Protein AF-A0A0N8PWW5-F1 (afdb_monomer_lite)

Secondary structure (DSSP, 8-state):
-HHHHHHHHHHHHHHHHHHHHHHHHHTTTT-HHHHHSHHHHHHHHHHHHHHHHHHHHHHHHHTS----EEEEE-TTS-GGG--B-TTT-EEEEEETTEEEEEEE-EEEEETTEEEEEPPTT--TT-EEEEEEEBTTS-EEEEEEE-TT--EEEEEE-

pLDDT: mean 88.25, std 8.43, range [56.31, 97.19]

Radius of gyration: 25.57 Å; chains: 1; bounding box: 58×24×66 Å

Sequence (157 aa):
MKERMILLIAFLAITVVTAVVVLLANIGVFGEAVRTSDFSKWGVGVVLAEIVGATIAVFKWSLLPVDIKVNLDFSPKSSIDVDLDVDNCTYDIREGGRIIATGKMDLAFAQGGWQCALPSTVRLNHIIRLNLIERNGQKWEVKPFYPLAITQKAVMR

Foldseek 3Di:
DVVVVVVLVVLVVVLVVLVVVLVCQCVAVVHDCSNPDVCNVCSVVVSVVSVVVSVVVVVVVVLQQDQQKAAEAAPPDDLVVFAWPQVPKKKFKDDPRDTPDIDGWPWDQDPRHIMTTDDSPADQRIWMWIWIAGPVGWTWTWPIDGSVHRYTYTDTD

Structure (mmCIF, N/CA/C/O backbone):
data_AF-A0A0N8PWW5-F1
#
_entry.id   AF-A0A0N8PWW5-F1
#
loop_
_atom_site.group_PDB
_atom_site.id
_atom_site.type_symbol
_atom_site.label_atom_id
_atom_site.label_alt_id
_atom_site.label_comp_id
_atom_site.label_asym_id
_atom_site.label_entity_id
_atom_site.label_seq_id
_atom_site.pdbx_PDB_ins_code
_atom_site.Cartn_x
_atom_site.Cartn_y
_atom_site.Cartn_z
_atom_site.occupancy
_atom_site.B_iso_or_equiv
_atom_site.auth_seq_id
_atom_site.auth_comp_id
_atom_site.auth_asym_id
_atom_site.auth_atom_id
_atom_site.pdbx_PDB_model_num
ATOM 1 N N . MET A 1 1 ? 8.952 -8.804 -4.814 1.00 59.81 1 MET A N 1
ATOM 2 C CA . MET A 1 1 ? 9.604 -7.469 -4.795 1.00 59.81 1 MET A CA 1
ATOM 3 C C . MET A 1 1 ? 11.070 -7.532 -5.242 1.00 59.81 1 MET A C 1
ATOM 5 O O . MET A 1 1 ? 11.427 -6.771 -6.130 1.00 59.81 1 MET A O 1
ATOM 9 N N . LYS A 1 2 ? 11.890 -8.465 -4.721 1.00 70.81 2 LYS A N 1
ATOM 10 C CA . LYS A 1 2 ? 13.317 -8.618 -5.091 1.00 70.81 2 LYS A CA 1
ATOM 11 C C . LYS A 1 2 ? 13.578 -8.814 -6.595 1.00 70.81 2 LYS A C 1
ATOM 13 O O . LYS A 1 2 ? 14.342 -8.048 -7.161 1.00 70.81 2 LYS A O 1
ATOM 18 N N . GLU A 1 3 ? 12.905 -9.755 -7.258 1.00 73.25 3 GLU A N 1
ATOM 19 C CA . GLU A 1 3 ? 13.101 -10.026 -8.701 1.00 73.25 3 GLU A CA 1
ATOM 20 C C . GLU A 1 3 ? 12.811 -8.807 -9.589 1.00 73.25 3 GLU A C 1
ATOM 22 O O . GLU A 1 3 ? 13.558 -8.492 -10.508 1.00 73.25 3 GLU A O 1
ATOM 27 N N . ARG A 1 4 ? 11.752 -8.060 -9.268 1.00 66.62 4 ARG A N 1
ATOM 28 C CA . ARG A 1 4 ? 11.355 -6.859 -10.017 1.00 66.62 4 ARG A CA 1
ATOM 29 C C . ARG A 1 4 ? 12.344 -5.706 -9.826 1.00 66.62 4 ARG A C 1
ATOM 31 O O . ARG A 1 4 ? 12.609 -4.965 -10.764 1.00 66.62 4 ARG A O 1
ATOM 38 N N . MET A 1 5 ? 12.908 -5.572 -8.624 1.00 77.62 5 MET A N 1
ATOM 39 C CA . MET A 1 5 ? 13.944 -4.578 -8.327 1.00 77.62 5 MET A CA 1
ATOM 40 C C . MET A 1 5 ? 15.242 -4.895 -9.075 1.00 77.62 5 MET A C 1
ATOM 42 O O . MET A 1 5 ? 15.870 -3.990 -9.613 1.00 77.62 5 MET A O 1
ATOM 46 N N . ILE A 1 6 ? 15.595 -6.180 -9.179 1.00 82.81 6 ILE A N 1
ATOM 47 C CA . ILE A 1 6 ? 16.739 -6.641 -9.976 1.00 82.81 6 ILE A CA 1
ATOM 48 C C . ILE A 1 6 ? 16.556 -6.269 -11.454 1.00 82.81 6 ILE A C 1
ATOM 50 O O . ILE A 1 6 ? 17.481 -5.731 -12.054 1.00 82.81 6 ILE A O 1
ATOM 54 N N . LEU A 1 7 ? 15.363 -6.476 -12.025 1.00 81.06 7 LEU A N 1
ATOM 55 C CA . LEU A 1 7 ? 15.079 -6.100 -13.418 1.00 81.06 7 LEU A CA 1
ATOM 56 C C . LEU A 1 7 ? 15.212 -4.591 -13.665 1.00 81.06 7 LEU A C 1
ATOM 58 O O . LEU A 1 7 ? 15.770 -4.186 -14.681 1.00 81.06 7 LEU A O 1
ATOM 62 N N . LEU A 1 8 ? 14.738 -3.757 -12.7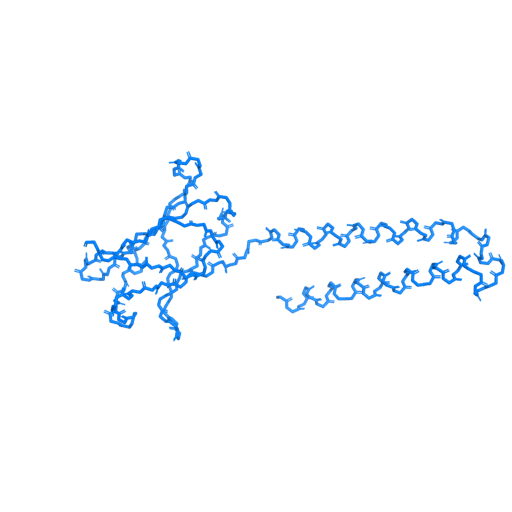38 1.00 78.56 8 LEU A N 1
ATOM 63 C CA . LEU A 1 8 ? 14.822 -2.300 -12.873 1.00 78.56 8 LEU A CA 1
ATOM 64 C C . LEU A 1 8 ? 16.261 -1.791 -12.764 1.00 78.56 8 LEU A C 1
ATOM 66 O O . LEU A 1 8 ? 16.670 -0.937 -13.545 1.00 78.56 8 LEU A O 1
ATOM 70 N N . ILE A 1 9 ? 17.041 -2.357 -11.840 1.00 83.00 9 ILE A N 1
ATOM 71 C CA . ILE A 1 9 ? 18.473 -2.063 -11.716 1.00 83.00 9 ILE A CA 1
ATOM 72 C C . ILE A 1 9 ? 19.214 -2.483 -12.990 1.00 83.00 9 ILE A C 1
ATOM 74 O O . ILE A 1 9 ? 20.011 -1.706 -13.509 1.00 83.00 9 ILE A O 1
ATOM 78 N N . ALA A 1 10 ? 18.927 -3.674 -13.524 1.00 86.25 10 ALA A N 1
ATOM 79 C CA . ALA A 1 10 ? 19.533 -4.148 -14.764 1.00 86.25 10 ALA A CA 1
ATOM 80 C C . ALA A 1 10 ? 19.196 -3.229 -15.950 1.00 86.25 10 ALA A C 1
ATOM 82 O O . ALA A 1 10 ? 20.088 -2.853 -16.706 1.00 86.25 10 ALA A O 1
ATOM 83 N N . PHE A 1 11 ? 17.935 -2.805 -16.079 1.00 82.44 11 PHE A N 1
ATOM 84 C CA . PHE A 1 11 ? 17.507 -1.886 -17.135 1.00 82.44 11 PHE A CA 1
ATOM 85 C C . PHE A 1 11 ? 18.194 -0.516 -17.031 1.00 82.44 11 PHE A C 1
ATOM 87 O O . PHE A 1 11 ? 18.693 0.003 -18.029 1.00 82.44 11 PHE A O 1
ATOM 94 N N . LEU A 1 12 ? 18.278 0.054 -15.822 1.00 83.81 12 LEU A N 1
ATOM 95 C CA . LEU A 1 12 ? 18.990 1.314 -15.586 1.00 83.81 12 LEU A CA 1
ATOM 96 C C . LEU A 1 12 ? 20.482 1.193 -15.909 1.00 83.81 12 LEU A C 1
ATOM 98 O O . LEU A 1 12 ? 21.033 2.078 -16.556 1.00 83.81 12 LEU A O 1
ATOM 102 N N . ALA A 1 13 ? 21.126 0.095 -15.505 1.00 87.56 13 ALA A N 1
ATOM 103 C CA . ALA A 1 13 ? 22.531 -0.149 -15.811 1.00 87.56 13 ALA A CA 1
ATOM 104 C C . ALA A 1 13 ? 22.773 -0.217 -17.327 1.00 87.56 13 ALA A C 1
ATOM 106 O O . ALA A 1 13 ? 23.696 0.427 -17.821 1.00 87.56 13 ALA A O 1
ATOM 107 N N . ILE A 1 14 ? 21.913 -0.927 -18.068 1.00 87.44 14 ILE A N 1
ATOM 108 C CA . ILE A 1 14 ? 21.979 -0.986 -19.535 1.00 87.44 14 ILE A CA 1
ATOM 109 C C . ILE A 1 14 ? 21.810 0.413 -20.134 1.00 87.44 14 ILE A C 1
ATOM 111 O O . ILE A 1 14 ? 22.655 0.812 -20.925 1.00 87.44 14 ILE A O 1
ATOM 115 N N . THR A 1 15 ? 20.802 1.172 -19.689 1.00 84.56 15 THR A N 1
ATOM 116 C CA . THR A 1 15 ? 20.510 2.532 -20.186 1.00 84.56 15 THR A CA 1
ATOM 117 C C . THR A 1 15 ? 21.690 3.489 -19.968 1.00 84.56 15 THR A C 1
ATOM 119 O O . THR A 1 15 ? 22.021 4.308 -20.823 1.00 84.56 15 THR A O 1
ATOM 122 N N . VAL A 1 16 ? 22.360 3.403 -18.813 1.00 88.38 16 VAL A N 1
ATOM 123 C CA . VAL A 1 16 ? 23.553 4.217 -18.527 1.00 88.38 16 VAL A CA 1
ATOM 124 C C . VAL A 1 16 ? 24.704 3.825 -19.452 1.00 88.38 16 VAL A C 1
ATOM 126 O O . VAL A 1 16 ? 25.378 4.697 -19.997 1.00 88.38 16 VAL A O 1
ATOM 129 N N . VAL A 1 17 ? 24.920 2.525 -19.663 1.00 90.75 17 VAL A N 1
ATOM 130 C CA . VAL A 1 17 ? 25.976 2.036 -20.557 1.00 90.75 17 VAL A CA 1
ATOM 131 C C . VAL A 1 17 ? 25.706 2.454 -22.006 1.00 90.75 17 VAL A C 1
ATOM 133 O O . VAL A 1 17 ? 26.615 2.978 -22.650 1.00 90.75 17 VAL A O 1
ATOM 136 N N . THR A 1 18 ? 24.479 2.303 -22.515 1.00 86.81 18 THR A N 1
ATOM 137 C CA . THR A 1 18 ? 24.104 2.756 -23.867 1.00 86.81 18 THR A CA 1
ATOM 138 C C . THR A 1 18 ? 24.271 4.264 -24.013 1.00 86.81 18 THR A C 1
ATOM 140 O O . THR A 1 18 ? 24.882 4.705 -24.987 1.00 86.81 18 THR A O 1
ATOM 143 N N . ALA A 1 19 ? 23.840 5.058 -23.028 1.00 88.12 19 ALA A N 1
ATOM 144 C CA . ALA A 1 19 ? 24.032 6.509 -23.033 1.00 88.12 19 ALA A CA 1
ATOM 145 C C . ALA A 1 19 ? 25.515 6.905 -23.127 1.00 88.12 19 ALA A C 1
ATOM 147 O O . ALA A 1 19 ? 25.879 7.748 -23.950 1.00 88.12 19 ALA A O 1
ATOM 148 N N . VAL A 1 20 ? 26.383 6.270 -22.333 1.00 91.00 20 VAL A N 1
ATOM 149 C CA . VAL A 1 20 ? 27.831 6.528 -22.360 1.00 91.00 20 VAL A CA 1
ATOM 150 C C . VAL A 1 20 ? 28.430 6.135 -23.709 1.00 91.00 20 VAL A C 1
ATOM 152 O O . VAL A 1 20 ? 29.162 6.926 -24.297 1.00 91.00 20 VAL A O 1
ATOM 155 N N . VAL A 1 21 ? 28.099 4.956 -24.242 1.00 89.31 21 VAL A N 1
ATOM 156 C CA . VAL A 1 21 ? 28.620 4.487 -25.539 1.00 89.31 21 VAL A CA 1
ATOM 157 C C . VAL A 1 21 ? 28.201 5.418 -26.677 1.00 89.31 21 VAL A C 1
ATOM 159 O O . VAL A 1 21 ? 29.033 5.777 -27.511 1.00 89.31 21 VAL A O 1
ATOM 162 N N . VAL A 1 22 ? 26.943 5.861 -26.696 1.00 89.19 22 VAL A N 1
ATOM 163 C CA . VAL A 1 22 ? 26.439 6.813 -27.696 1.00 89.19 22 VAL A CA 1
ATOM 164 C C . VAL A 1 22 ? 27.149 8.160 -27.582 1.00 89.19 22 VAL A C 1
ATOM 166 O O . VAL A 1 22 ? 27.508 8.752 -28.602 1.00 89.19 22 VAL A O 1
ATOM 169 N N . LEU A 1 23 ? 27.397 8.643 -26.363 1.00 89.69 23 LEU A N 1
ATOM 170 C CA . LEU A 1 23 ? 28.104 9.902 -26.139 1.00 89.69 23 LEU A CA 1
ATOM 171 C C . LEU A 1 23 ? 29.568 9.807 -26.595 1.00 89.69 23 LEU A C 1
ATOM 173 O O . LEU A 1 23 ? 30.039 10.679 -27.323 1.00 89.69 23 LEU A O 1
ATOM 177 N N . LEU A 1 24 ? 30.254 8.708 -26.265 1.00 89.19 24 LEU A N 1
ATOM 178 C CA . LEU A 1 24 ? 31.618 8.419 -26.722 1.00 89.19 24 LEU A CA 1
ATOM 179 C C . LEU A 1 24 ? 31.705 8.303 -28.255 1.00 89.19 24 LEU A C 1
ATOM 181 O O . LEU A 1 24 ? 32.654 8.804 -28.863 1.00 89.19 24 LEU A O 1
ATOM 185 N N . ALA A 1 25 ? 30.700 7.701 -28.897 1.00 87.62 25 ALA A N 1
ATOM 186 C CA . ALA A 1 25 ? 30.602 7.632 -30.353 1.00 87.62 25 ALA A CA 1
ATOM 187 C C . ALA A 1 25 ? 30.417 9.016 -30.994 1.00 87.62 25 ALA A C 1
ATOM 189 O O . ALA A 1 25 ? 31.058 9.314 -32.001 1.00 87.62 25 ALA A O 1
ATOM 190 N N . ASN A 1 26 ? 29.602 9.884 -30.390 1.00 86.75 26 ASN A N 1
ATOM 191 C CA . ASN A 1 26 ? 29.349 11.235 -30.897 1.00 86.75 26 ASN A CA 1
ATOM 192 C C . ASN A 1 26 ? 30.560 12.172 -30.758 1.00 86.75 26 ASN A C 1
ATOM 194 O O . ASN A 1 26 ? 30.813 12.976 -31.654 1.00 86.75 26 ASN A O 1
ATOM 198 N N . ILE A 1 27 ? 31.357 12.042 -29.692 1.00 90.44 27 ILE A N 1
ATOM 199 C CA . ILE A 1 27 ? 32.600 12.823 -29.541 1.00 90.44 27 ILE A CA 1
ATOM 200 C C . ILE A 1 27 ? 33.783 12.233 -30.330 1.00 90.44 27 ILE A C 1
ATOM 202 O O . ILE A 1 27 ? 34.858 12.827 -30.360 1.00 90.44 27 ILE A O 1
ATOM 206 N N . GLY A 1 28 ? 33.590 11.090 -30.998 1.00 86.94 28 GLY A N 1
ATOM 207 C CA . GLY A 1 28 ? 34.581 10.489 -31.891 1.00 86.94 28 GLY A CA 1
ATOM 208 C C . GLY A 1 28 ? 35.644 9.629 -31.208 1.00 86.94 28 GLY A C 1
ATOM 209 O O . GLY A 1 28 ? 36.669 9.358 -31.827 1.00 86.94 28 GLY A O 1
ATOM 210 N N . VAL A 1 29 ? 35.411 9.150 -29.978 1.00 93.06 29 VAL A N 1
ATOM 211 C CA . VAL A 1 29 ? 36.356 8.252 -29.272 1.00 93.06 29 VAL A CA 1
ATOM 212 C C . VAL A 1 29 ? 36.631 6.975 -30.070 1.00 93.06 29 VAL A C 1
ATOM 214 O O . VAL A 1 29 ? 37.744 6.461 -30.054 1.00 93.06 29 VAL A O 1
ATOM 217 N N . PHE A 1 30 ? 35.636 6.490 -30.815 1.00 91.25 30 PHE A N 1
ATOM 218 C CA . PHE A 1 30 ? 35.750 5.300 -31.666 1.00 91.25 30 PHE A CA 1
ATOM 219 C C . PHE A 1 30 ? 36.164 5.617 -33.116 1.00 91.25 30 PHE A C 1
ATOM 221 O O . PHE A 1 30 ? 36.015 4.779 -34.003 1.00 91.25 30 PHE A O 1
ATOM 228 N N . GLY A 1 31 ? 36.673 6.826 -33.370 1.00 90.38 31 GLY A N 1
ATOM 229 C CA . GLY A 1 31 ? 37.116 7.276 -34.686 1.00 90.38 31 GLY A CA 1
ATOM 230 C C . GLY A 1 31 ? 36.023 7.925 -35.543 1.00 90.38 31 GLY A C 1
ATOM 231 O O . GLY A 1 31 ? 34.826 7.893 -35.247 1.00 90.38 31 GLY A O 1
ATOM 232 N N . GLU A 1 32 ? 36.457 8.541 -36.642 1.00 89.00 32 GLU A N 1
ATOM 233 C CA . GLU A 1 32 ? 35.616 9.403 -37.484 1.00 89.00 32 GLU A CA 1
ATOM 234 C C . GLU A 1 32 ? 34.538 8.643 -38.272 1.00 89.00 32 GLU A C 1
ATOM 236 O O . GLU A 1 32 ? 33.426 9.148 -38.457 1.00 89.00 32 GLU A O 1
ATOM 241 N N . ALA A 1 33 ? 34.823 7.395 -38.651 1.00 87.56 33 ALA A N 1
ATOM 242 C CA . ALA A 1 33 ? 33.855 6.503 -39.286 1.00 87.56 33 ALA A CA 1
ATOM 243 C C . ALA A 1 33 ? 32.635 6.244 -38.386 1.00 87.56 33 ALA A C 1
ATOM 245 O O . ALA A 1 33 ? 31.500 6.302 -38.849 1.00 87.56 33 ALA A O 1
ATOM 246 N N . VAL A 1 34 ? 32.847 6.024 -37.083 1.00 83.31 34 VAL A N 1
ATOM 247 C CA . VAL A 1 34 ? 31.750 5.810 -36.125 1.00 83.31 34 VAL A CA 1
ATOM 248 C C . VAL A 1 34 ? 31.030 7.124 -35.827 1.00 83.31 34 VAL A C 1
ATOM 250 O O . VAL A 1 34 ? 29.802 7.146 -35.775 1.00 83.31 34 VAL A O 1
ATOM 253 N N . ARG A 1 35 ? 31.765 8.238 -35.723 1.00 84.56 35 ARG A N 1
ATOM 254 C CA . ARG A 1 35 ? 31.190 9.573 -35.495 1.00 84.56 35 ARG A CA 1
ATOM 255 C C . ARG A 1 35 ? 30.209 10.000 -36.587 1.00 84.56 35 ARG A C 1
ATOM 257 O O . ARG A 1 35 ? 29.212 10.651 -36.291 1.00 84.56 35 ARG A O 1
ATOM 264 N N . THR A 1 36 ? 30.485 9.646 -37.838 1.00 86.94 36 THR A N 1
ATOM 265 C CA . THR A 1 36 ? 29.658 10.019 -39.001 1.00 86.94 36 THR A CA 1
ATOM 266 C C . THR A 1 36 ? 28.625 8.956 -39.387 1.00 86.94 36 THR A C 1
ATOM 268 O O . THR A 1 36 ? 27.749 9.230 -40.214 1.00 86.94 36 THR A O 1
ATOM 271 N N . SER A 1 37 ? 28.701 7.774 -38.766 1.00 86.25 37 SER A N 1
ATOM 272 C CA . SER A 1 37 ? 27.792 6.653 -39.003 1.00 86.25 37 SER A CA 1
ATOM 273 C C . SER A 1 37 ? 26.356 6.939 -38.564 1.00 86.25 37 SER A C 1
ATOM 275 O O . SER A 1 37 ? 26.073 7.831 -37.766 1.00 86.25 37 SER A O 1
ATOM 277 N N . ASP A 1 38 ? 25.423 6.122 -39.040 1.00 88.06 38 ASP A N 1
ATOM 278 C CA . ASP A 1 38 ? 24.028 6.203 -38.610 1.00 88.06 38 ASP A CA 1
ATOM 279 C C . ASP A 1 38 ? 23.845 5.807 -37.137 1.00 88.06 38 ASP A C 1
ATOM 281 O O . ASP A 1 38 ? 22.904 6.261 -36.489 1.00 88.06 38 ASP A O 1
ATOM 285 N N . PHE A 1 39 ? 24.781 5.043 -36.563 1.00 82.19 39 PHE A N 1
ATOM 286 C CA . PHE A 1 39 ? 24.763 4.700 -35.143 1.00 82.19 39 PHE A CA 1
ATOM 287 C C . PHE A 1 39 ? 24.904 5.935 -34.243 1.00 82.19 39 PHE A C 1
ATOM 289 O O . PHE A 1 39 ? 24.162 6.058 -33.271 1.00 82.19 39 PHE A O 1
ATOM 296 N N . SER A 1 40 ? 25.798 6.881 -34.559 1.00 79.44 40 SER A N 1
ATOM 297 C CA . SER A 1 40 ? 25.951 8.103 -33.751 1.00 79.44 40 SER A CA 1
ATOM 298 C C . SER A 1 40 ? 24.720 9.009 -33.849 1.00 79.44 40 SER A C 1
ATOM 300 O O . SER A 1 40 ? 24.302 9.583 -32.842 1.00 79.44 40 SER A O 1
ATOM 302 N N . LYS A 1 41 ? 24.096 9.069 -35.035 1.00 83.69 41 LYS A N 1
ATOM 303 C CA . LYS A 1 41 ? 22.896 9.873 -35.315 1.00 83.69 41 LYS A CA 1
ATOM 304 C C . LYS A 1 41 ? 21.648 9.321 -34.626 1.00 83.69 41 LYS A C 1
ATOM 306 O O . LYS A 1 41 ? 20.914 10.073 -33.991 1.00 83.69 41 LYS A O 1
ATOM 311 N N . TRP A 1 42 ? 21.405 8.016 -34.733 1.00 87.50 42 TRP A N 1
ATOM 312 C CA . TRP A 1 42 ? 20.205 7.379 -34.179 1.00 87.50 42 TRP A CA 1
ATOM 313 C C . TRP A 1 42 ? 20.368 6.931 -32.729 1.00 87.50 42 TRP A C 1
ATOM 315 O O . TRP A 1 42 ? 19.372 6.829 -32.012 1.00 87.50 42 TRP A O 1
ATOM 325 N N . GLY A 1 43 ? 21.603 6.723 -32.267 1.00 83.06 43 GLY A N 1
ATOM 326 C CA . GLY A 1 43 ? 21.898 6.271 -30.908 1.00 83.06 43 GLY A CA 1
ATOM 327 C C . GLY A 1 43 ? 21.308 7.184 -29.834 1.00 83.06 43 GLY A C 1
ATOM 328 O O . GLY A 1 43 ? 20.776 6.697 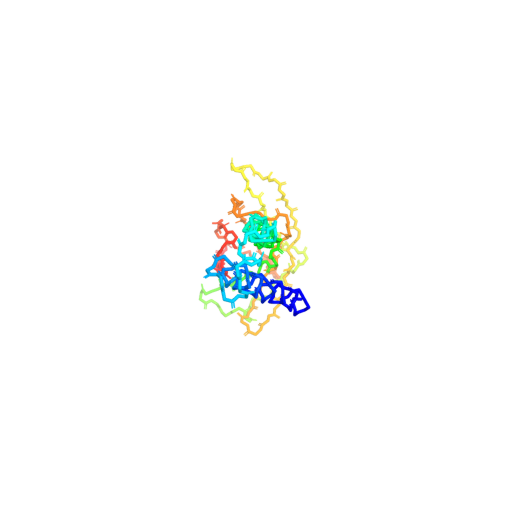-28.841 1.00 83.06 43 GLY A O 1
ATOM 329 N N . VAL A 1 44 ? 21.304 8.503 -30.059 1.00 83.88 44 VAL A N 1
ATOM 330 C CA . VAL A 1 44 ? 20.684 9.465 -29.129 1.00 83.88 44 VAL A CA 1
ATOM 331 C C . VAL A 1 44 ? 19.171 9.241 -29.032 1.00 83.88 44 VAL A C 1
ATOM 333 O O . VAL A 1 44 ? 18.611 9.268 -27.938 1.00 83.88 44 VAL A O 1
ATOM 336 N N . GLY A 1 45 ? 18.512 8.969 -30.161 1.00 86.69 45 GLY A N 1
ATOM 337 C CA . GLY A 1 45 ? 17.081 8.665 -30.199 1.00 86.69 45 GLY A CA 1
ATOM 338 C C . GLY A 1 45 ? 16.735 7.376 -29.452 1.00 86.69 45 GLY A C 1
ATOM 339 O O . GLY A 1 45 ? 15.749 7.342 -28.718 1.00 86.69 45 GLY A O 1
ATOM 340 N N . VAL A 1 46 ? 17.576 6.344 -29.581 1.00 85.50 46 VAL A N 1
ATOM 341 C CA . VAL A 1 46 ? 17.416 5.076 -28.850 1.00 85.50 46 VAL A CA 1
ATOM 342 C C . VAL A 1 46 ? 17.528 5.302 -27.342 1.00 85.50 46 VAL A C 1
ATOM 344 O O . VAL A 1 46 ? 16.635 4.898 -26.603 1.00 85.50 46 VAL A O 1
ATOM 347 N N . VAL A 1 47 ? 18.555 6.023 -26.887 1.00 86.56 47 VAL A N 1
ATOM 348 C CA . VAL A 1 47 ? 18.754 6.325 -25.458 1.00 86.56 47 VAL A CA 1
ATOM 349 C C . VAL A 1 47 ? 17.585 7.135 -24.888 1.00 86.56 47 VAL A C 1
ATOM 351 O O . VAL A 1 47 ? 17.102 6.852 -23.793 1.00 86.56 47 VAL A O 1
ATOM 354 N N . LEU A 1 48 ? 17.072 8.119 -25.633 1.00 86.62 48 LEU A N 1
ATOM 355 C CA . LEU A 1 48 ? 15.890 8.877 -25.213 1.00 86.62 48 LEU A CA 1
ATOM 356 C C . LEU A 1 48 ? 14.652 7.983 -25.080 1.00 86.62 48 LEU A C 1
ATOM 358 O O . LEU A 1 48 ? 13.915 8.102 -24.099 1.00 86.62 48 LEU A O 1
ATOM 362 N N . ALA A 1 49 ? 14.431 7.070 -26.028 1.00 87.06 49 ALA A N 1
ATOM 363 C CA . ALA A 1 49 ? 13.330 6.116 -25.956 1.00 87.06 49 ALA A CA 1
ATOM 364 C C . ALA A 1 49 ? 13.459 5.178 -24.741 1.00 87.06 49 ALA A C 1
ATOM 366 O O . ALA A 1 49 ? 12.462 4.928 -24.059 1.00 87.06 49 ALA A O 1
ATOM 367 N N . GLU A 1 50 ? 14.674 4.718 -24.419 1.00 85.19 50 GLU A N 1
ATOM 368 C CA . GLU A 1 50 ? 14.956 3.910 -23.224 1.00 85.19 50 GLU A CA 1
ATOM 369 C C . GLU A 1 50 ? 14.616 4.668 -21.932 1.00 85.19 50 GLU A C 1
ATOM 371 O O . GLU A 1 50 ? 13.907 4.134 -21.076 1.00 85.19 50 GLU A O 1
ATOM 376 N N . ILE A 1 51 ? 15.031 5.934 -21.811 1.00 84.38 51 ILE A N 1
ATOM 377 C CA . ILE A 1 51 ? 14.748 6.778 -20.637 1.00 84.38 51 ILE A CA 1
ATOM 378 C C . ILE A 1 51 ? 13.242 7.006 -20.463 1.00 84.38 51 ILE A C 1
ATOM 380 O O . ILE A 1 51 ? 12.713 6.875 -19.353 1.00 84.38 51 ILE A O 1
ATOM 384 N N . VAL A 1 52 ? 12.526 7.330 -21.545 1.00 85.81 52 VAL A N 1
ATOM 385 C CA . VAL A 1 52 ? 11.066 7.511 -21.508 1.00 85.81 52 VAL A CA 1
ATOM 386 C C . VAL A 1 52 ? 10.380 6.205 -21.103 1.00 85.81 52 VAL A C 1
ATOM 388 O O . VAL A 1 52 ? 9.517 6.214 -20.222 1.00 85.81 52 VAL A O 1
ATOM 391 N N . GLY A 1 53 ? 10.805 5.075 -21.674 1.00 84.81 53 GLY A N 1
ATOM 392 C CA . GLY A 1 53 ? 10.313 3.745 -21.316 1.00 84.81 53 GLY A CA 1
ATOM 393 C C . GLY A 1 53 ? 10.516 3.420 -19.833 1.00 84.81 53 GLY A C 1
ATOM 394 O O . GLY A 1 53 ? 9.559 3.035 -19.156 1.00 84.81 53 GLY A O 1
ATOM 395 N N . ALA A 1 54 ? 11.721 3.652 -19.303 1.00 80.50 54 ALA A N 1
ATOM 396 C CA . ALA A 1 54 ? 12.025 3.498 -17.878 1.00 80.50 54 ALA A CA 1
ATOM 397 C C . ALA A 1 54 ? 11.129 4.384 -17.009 1.00 80.50 54 ALA A C 1
ATOM 399 O O . ALA A 1 54 ? 10.567 3.912 -16.023 1.00 80.50 54 ALA A O 1
ATOM 400 N N . THR A 1 55 ? 10.961 5.652 -17.383 1.00 80.06 55 THR A N 1
ATOM 401 C CA . THR A 1 55 ? 10.163 6.618 -16.617 1.00 80.06 55 THR A CA 1
ATOM 402 C C . THR A 1 55 ? 8.701 6.184 -16.540 1.00 80.06 55 THR A C 1
ATOM 404 O O . THR A 1 55 ? 8.110 6.179 -15.460 1.00 80.06 55 THR A O 1
ATOM 407 N N . ILE A 1 56 ? 8.122 5.743 -17.661 1.00 83.25 56 ILE A N 1
ATOM 408 C CA . ILE A 1 56 ? 6.752 5.213 -17.701 1.00 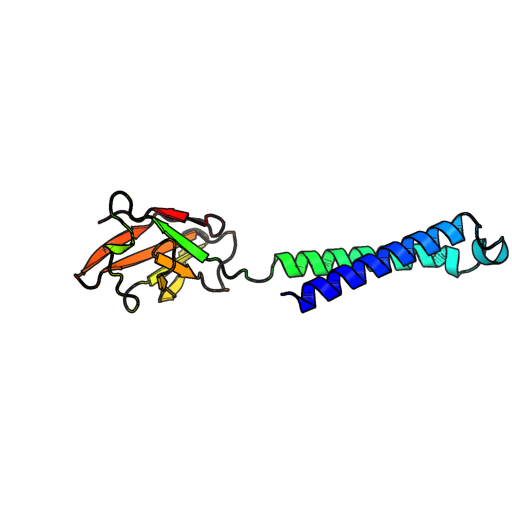83.25 56 ILE A CA 1
ATOM 409 C C . ILE A 1 56 ? 6.639 3.942 -16.853 1.00 83.25 56 ILE A C 1
ATOM 411 O O . ILE A 1 56 ? 5.660 3.785 -16.124 1.00 83.25 56 ILE A O 1
ATOM 415 N N . ALA A 1 57 ? 7.617 3.037 -16.926 1.00 80.06 57 ALA A N 1
ATOM 416 C CA . ALA A 1 57 ? 7.616 1.806 -16.140 1.00 80.06 57 ALA A CA 1
ATOM 417 C C . ALA A 1 57 ? 7.693 2.090 -14.629 1.00 80.06 57 ALA A C 1
ATOM 419 O O . ALA A 1 57 ? 6.914 1.524 -13.862 1.00 80.06 57 ALA A O 1
ATOM 420 N N . VAL A 1 58 ? 8.568 3.009 -14.210 1.00 76.88 58 VAL A N 1
ATOM 421 C CA . VAL A 1 58 ? 8.684 3.476 -12.818 1.00 76.88 58 VAL A CA 1
ATOM 422 C C . VAL A 1 58 ? 7.384 4.129 -12.353 1.00 76.88 58 VAL A C 1
ATOM 424 O O . VAL A 1 58 ? 6.898 3.821 -11.268 1.00 76.88 58 VAL A O 1
ATOM 427 N N . PHE A 1 59 ? 6.780 4.990 -13.175 1.00 74.94 59 PHE A N 1
ATOM 428 C CA . PHE A 1 59 ? 5.528 5.661 -12.828 1.00 74.94 59 PHE A CA 1
ATOM 429 C C . PHE A 1 59 ? 4.351 4.682 -12.739 1.00 74.94 59 PHE A C 1
ATOM 431 O O . PHE A 1 59 ? 3.549 4.743 -11.815 1.00 74.94 59 PHE A O 1
ATOM 438 N N . LYS A 1 60 ? 4.258 3.707 -13.649 1.00 72.31 60 LYS A N 1
ATOM 439 C CA . LYS A 1 60 ? 3.269 2.626 -13.525 1.00 72.31 60 LYS A CA 1
ATOM 440 C C . LYS A 1 60 ? 3.499 1.780 -12.276 1.00 72.31 60 LYS A C 1
ATOM 442 O O . LYS A 1 60 ? 2.530 1.316 -11.684 1.00 72.31 60 LYS A O 1
ATOM 447 N N . TRP A 1 61 ? 4.752 1.590 -11.862 1.00 65.31 61 TRP A N 1
ATOM 448 C CA . TRP A 1 61 ? 5.066 0.897 -10.616 1.00 65.31 61 TRP A CA 1
ATOM 449 C C . TRP A 1 61 ? 4.611 1.710 -9.401 1.00 65.31 61 TRP A C 1
ATOM 451 O O . TRP A 1 61 ? 3.946 1.150 -8.536 1.00 65.31 61 TRP A O 1
ATOM 461 N N . SER A 1 62 ? 4.874 3.018 -9.336 1.00 62.12 62 SER A N 1
ATOM 462 C CA . SER A 1 62 ? 4.427 3.840 -8.196 1.00 62.12 62 SER A CA 1
ATOM 463 C C . SER A 1 62 ? 2.901 3.890 -8.035 1.00 62.12 62 SER A C 1
ATOM 465 O O . SER A 1 62 ? 2.413 4.194 -6.951 1.00 62.12 62 SER A O 1
ATOM 467 N N . LEU A 1 63 ? 2.155 3.549 -9.090 1.00 62.41 63 LEU A N 1
ATOM 468 C CA . LEU A 1 63 ? 0.698 3.428 -9.087 1.00 62.41 63 LEU A CA 1
ATOM 469 C C . LEU A 1 63 ? 0.174 2.022 -8.752 1.00 62.41 63 LEU A C 1
ATOM 471 O O . LEU A 1 63 ? -1.044 1.843 -8.681 1.00 62.41 63 LEU A O 1
ATOM 475 N N . LEU A 1 64 ? 1.037 1.014 -8.568 1.00 57.97 64 LEU A N 1
ATOM 476 C CA . LEU A 1 64 ? 0.580 -0.296 -8.102 1.00 57.97 64 LEU A CA 1
ATOM 477 C C . LEU A 1 64 ? -0.006 -0.156 -6.691 1.00 57.97 64 LEU A C 1
ATOM 479 O O . LEU A 1 64 ? 0.576 0.556 -5.870 1.00 57.97 64 LEU A O 1
ATOM 483 N N . PRO A 1 65 ? -1.128 -0.836 -6.394 1.00 56.31 65 PRO A N 1
ATOM 484 C CA . PRO A 1 65 ? -1.729 -0.796 -5.073 1.00 56.31 65 PRO A CA 1
ATOM 485 C C . PRO A 1 65 ? -0.701 -1.294 -4.061 1.00 56.31 65 PRO A C 1
ATOM 487 O O . PRO A 1 65 ? -0.289 -2.454 -4.076 1.00 56.31 65 PRO A O 1
ATOM 490 N N . VAL A 1 66 ? -0.227 -0.377 -3.226 1.00 64.19 66 VAL A N 1
ATOM 491 C CA . VAL A 1 66 ? 0.562 -0.723 -2.053 1.00 64.19 66 VAL A CA 1
ATOM 492 C C . VAL A 1 66 ? -0.424 -1.363 -1.083 1.00 64.19 66 VAL A C 1
ATOM 494 O O . VAL A 1 66 ? -1.510 -0.820 -0.888 1.00 64.19 66 VAL A O 1
ATOM 497 N N . ASP A 1 67 ? -0.079 -2.503 -0.487 1.00 74.81 67 ASP A N 1
ATOM 498 C CA . ASP A 1 67 ? -0.800 -2.985 0.692 1.00 74.81 67 ASP A CA 1
ATOM 499 C C . ASP A 1 67 ? -0.579 -1.958 1.804 1.00 74.81 67 ASP A C 1
ATOM 501 O O . ASP A 1 67 ? 0.432 -1.977 2.514 1.00 74.81 67 ASP A O 1
ATOM 505 N N . ILE A 1 68 ? -1.481 -0.981 1.891 1.00 85.94 68 ILE A N 1
ATOM 506 C CA . ILE A 1 68 ? -1.393 0.080 2.882 1.00 85.94 68 ILE A CA 1
ATOM 507 C C . ILE A 1 68 ? -1.823 -0.529 4.207 1.00 85.94 68 ILE A C 1
ATOM 509 O O . ILE A 1 68 ? -2.996 -0.845 4.414 1.00 85.94 68 ILE A O 1
ATOM 513 N N . LYS A 1 69 ? -0.847 -0.683 5.098 1.00 90.44 69 LYS A N 1
ATOM 514 C CA . LYS A 1 69 ? -1.075 -1.092 6.478 1.00 90.44 69 LYS A CA 1
ATOM 515 C C . LYS A 1 69 ? -1.247 0.140 7.350 1.00 90.44 69 LYS A C 1
ATOM 517 O O . LYS A 1 69 ? -0.395 1.028 7.344 1.00 90.44 69 LYS A O 1
ATOM 522 N N . VAL A 1 70 ? -2.336 0.172 8.103 1.00 93.31 70 VAL A N 1
ATOM 523 C CA . VAL A 1 70 ? -2.654 1.243 9.042 1.00 93.31 70 VAL A CA 1
ATOM 524 C C . VAL A 1 70 ? -2.574 0.687 10.457 1.00 93.31 70 VAL A C 1
ATOM 526 O O . VAL A 1 70 ? -3.261 -0.274 10.792 1.00 93.31 70 VAL A O 1
ATOM 529 N N . ASN A 1 71 ? -1.732 1.290 11.289 1.00 95.25 71 ASN A N 1
ATOM 530 C CA . ASN A 1 71 ? -1.642 1.000 12.715 1.00 95.25 71 ASN A CA 1
ATOM 531 C C . ASN A 1 71 ? -2.770 1.711 13.463 1.00 95.25 71 ASN A C 1
ATOM 533 O O . ASN A 1 71 ? -3.057 2.883 13.199 1.00 95.25 71 ASN A O 1
ATOM 537 N N . LEU A 1 72 ? -3.372 1.023 14.426 1.00 95.81 72 LEU A N 1
ATOM 538 C CA . LEU A 1 72 ? -4.435 1.561 15.264 1.00 95.81 72 LEU A CA 1
ATOM 539 C C . LEU A 1 72 ? -3.881 1.891 16.655 1.00 95.81 72 LEU A C 1
ATOM 541 O O . LEU A 1 72 ? -3.405 1.014 17.375 1.00 95.81 72 LEU A O 1
ATOM 545 N N . ASP A 1 73 ? -3.940 3.170 17.018 1.00 95.31 73 ASP A N 1
ATOM 546 C CA . ASP A 1 73 ? -3.547 3.684 18.329 1.00 95.31 73 ASP A CA 1
ATOM 547 C C . ASP A 1 73 ? -4.784 3.852 19.222 1.00 95.31 73 ASP A C 1
ATOM 549 O O . ASP A 1 73 ? -5.649 4.685 18.944 1.00 95.31 73 ASP A O 1
ATOM 553 N N . PHE A 1 74 ? -4.852 3.080 20.307 1.00 94.88 74 PHE A N 1
ATOM 554 C CA . PHE A 1 74 ? -5.956 3.088 21.277 1.00 94.88 74 PHE A CA 1
ATOM 555 C C . PHE A 1 74 ? -5.667 3.939 22.524 1.00 94.88 74 PHE A C 1
ATOM 557 O O . PHE A 1 74 ? -6.381 3.846 23.529 1.00 94.88 74 PHE A O 1
ATOM 564 N N . SER A 1 75 ? -4.640 4.794 22.476 1.00 91.50 75 SER A N 1
ATOM 565 C CA . SER A 1 75 ? -4.219 5.614 23.614 1.00 91.50 75 SER A CA 1
ATOM 566 C C . SER A 1 75 ? -5.379 6.427 24.218 1.00 91.50 75 SER A C 1
ATOM 568 O O . SER A 1 75 ? -6.055 7.176 23.497 1.00 91.50 75 SER A O 1
ATOM 570 N N . PRO A 1 76 ? -5.572 6.372 25.553 1.00 89.94 76 PRO A N 1
ATOM 571 C CA . PRO A 1 76 ? -4.575 5.948 26.544 1.00 89.94 76 PRO A CA 1
ATOM 572 C C . PRO A 1 76 ? -4.561 4.448 26.894 1.00 89.94 76 PRO A C 1
ATOM 574 O O . PRO A 1 76 ? -3.727 4.051 27.703 1.00 89.94 76 PRO A O 1
ATOM 577 N N . LYS A 1 77 ? -5.452 3.612 26.337 1.00 90.62 77 LYS A N 1
ATOM 578 C CA . LYS A 1 77 ? -5.401 2.158 26.567 1.00 90.62 77 LYS A CA 1
ATOM 579 C C . LYS A 1 77 ? -4.248 1.536 25.775 1.00 90.62 77 LYS A C 1
ATOM 581 O O . LYS A 1 77 ? -3.902 2.014 24.695 1.00 90.62 77 LYS A O 1
ATOM 586 N N . SER A 1 78 ? -3.679 0.451 26.297 1.00 90.19 78 SER A N 1
ATOM 587 C CA . SER A 1 78 ? -2.736 -0.360 25.530 1.00 90.19 78 SER A CA 1
ATOM 588 C C . SER A 1 78 ? -3.488 -1.148 24.461 1.00 90.19 78 SER A C 1
ATOM 590 O O . SER A 1 78 ? -4.550 -1.705 24.733 1.00 90.19 78 SER A O 1
ATOM 592 N N . SER A 1 79 ? -2.930 -1.252 23.254 1.00 91.00 79 SER A N 1
ATOM 593 C CA . SER A 1 79 ? -3.541 -2.029 22.166 1.00 91.00 79 SER A CA 1
ATOM 594 C C . SER A 1 79 ? -3.695 -3.518 22.502 1.00 91.00 79 SER A C 1
ATOM 596 O O . SER A 1 79 ? -4.512 -4.183 21.876 1.00 91.00 79 SER A O 1
ATOM 598 N N . ILE A 1 80 ? -2.928 -4.041 23.470 1.00 91.81 80 ILE A N 1
ATOM 599 C CA . ILE A 1 80 ? -3.033 -5.433 23.939 1.00 91.81 80 ILE A CA 1
ATOM 600 C C . ILE A 1 80 ? -4.285 -5.686 24.790 1.00 91.81 80 ILE A C 1
ATOM 602 O O . ILE A 1 80 ? -4.756 -6.815 24.852 1.00 91.81 80 ILE A O 1
ATOM 606 N N . ASP A 1 81 ? -4.834 -4.637 25.411 1.00 92.88 81 ASP A N 1
ATOM 607 C CA . ASP A 1 81 ? -6.034 -4.717 26.252 1.00 92.88 81 ASP A CA 1
ATOM 608 C C . ASP A 1 81 ? -7.325 -4.587 25.426 1.00 92.88 81 ASP A C 1
ATOM 610 O O . ASP A 1 81 ? -8.427 -4.613 25.973 1.00 92.88 81 ASP A O 1
ATOM 614 N N . VAL A 1 82 ? -7.196 -4.397 24.110 1.00 94.69 82 VAL A N 1
ATOM 615 C CA . VAL A 1 82 ? -8.308 -4.226 23.175 1.00 94.69 82 VAL A CA 1
ATOM 616 C C . VAL A 1 82 ? -8.467 -5.515 22.377 1.00 94.69 82 VAL A C 1
ATOM 618 O O . VAL A 1 82 ? -7.587 -5.869 21.597 1.00 94.69 82 VAL A O 1
ATOM 621 N N . ASP A 1 83 ? -9.595 -6.205 22.537 1.00 95.50 83 ASP A N 1
ATOM 622 C CA . ASP A 1 83 ? -9.911 -7.438 21.803 1.00 95.50 83 ASP A CA 1
ATOM 623 C C . ASP A 1 83 ? -10.938 -7.155 20.699 1.00 95.50 83 ASP A C 1
ATOM 625 O O . ASP A 1 83 ? -12.153 -7.191 20.926 1.00 95.50 83 ASP A O 1
ATOM 629 N N . LEU A 1 84 ? -10.443 -6.806 19.506 1.00 96.25 84 LEU A N 1
ATOM 630 C CA . LEU A 1 84 ? -11.290 -6.492 18.357 1.00 96.25 84 LEU A CA 1
ATOM 631 C C . LEU A 1 84 ? -12.000 -7.741 17.819 1.00 96.25 84 LEU A C 1
ATOM 633 O O . LEU A 1 84 ? -11.405 -8.792 17.579 1.00 96.25 84 LEU A O 1
ATOM 637 N N . ASP A 1 85 ? -13.288 -7.581 17.543 1.00 96.38 85 ASP A N 1
ATOM 638 C CA . ASP A 1 85 ?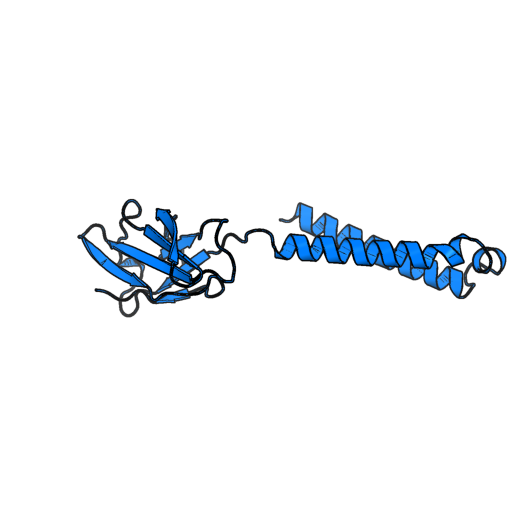 -14.101 -8.542 16.817 1.00 96.38 85 ASP A CA 1
ATOM 639 C C . ASP A 1 85 ? -13.867 -8.377 15.310 1.00 96.38 85 ASP A C 1
ATOM 641 O O . ASP A 1 85 ? -14.519 -7.581 14.626 1.00 96.38 85 ASP A O 1
ATOM 645 N N . VAL A 1 86 ? -12.885 -9.123 14.802 1.00 94.75 86 VAL A N 1
ATOM 646 C CA . VAL A 1 86 ? -12.439 -9.080 13.400 1.00 94.75 86 VAL A CA 1
ATOM 647 C C . VAL A 1 86 ? -13.594 -9.309 12.419 1.00 94.75 86 VAL A C 1
ATOM 649 O O . VAL A 1 86 ? -13.619 -8.696 11.353 1.00 94.75 86 VAL A O 1
ATOM 652 N N . ASP A 1 87 ? -14.586 -10.125 12.782 1.00 94.94 87 ASP A N 1
ATOM 653 C CA . ASP A 1 87 ? -15.708 -10.456 11.901 1.00 94.94 87 ASP A CA 1
ATOM 654 C C . ASP A 1 87 ? -16.721 -9.321 11.746 1.00 94.94 87 ASP A C 1
ATOM 656 O O . ASP A 1 87 ? -17.410 -9.254 10.718 1.00 94.94 87 ASP A O 1
ATOM 660 N N . ASN A 1 88 ? -16.790 -8.438 12.746 1.00 96.25 88 ASN A N 1
ATOM 661 C CA . ASN A 1 88 ? -17.741 -7.332 12.830 1.00 96.25 88 ASN A CA 1
ATOM 662 C C . ASN A 1 88 ? -17.108 -5.952 12.580 1.00 96.25 88 ASN A C 1
ATOM 664 O O . ASN A 1 88 ? -17.830 -4.959 12.468 1.00 96.25 88 ASN A O 1
ATOM 668 N N . CYS A 1 89 ? -15.782 -5.869 12.448 1.00 96.06 89 CYS A N 1
ATOM 669 C CA . CYS A 1 89 ? -15.096 -4.635 12.074 1.00 96.06 89 CYS A CA 1
ATOM 670 C C . CYS A 1 89 ? -15.240 -4.341 10.574 1.00 96.06 89 CYS A C 1
ATOM 672 O O . CYS A 1 89 ? -15.004 -5.196 9.714 1.00 96.06 89 CYS A O 1
ATOM 674 N N . THR A 1 90 ? -15.587 -3.098 10.242 1.00 96.50 90 THR A N 1
ATOM 675 C CA . THR A 1 90 ? -15.857 -2.679 8.861 1.00 96.50 90 THR A CA 1
ATOM 676 C C . THR A 1 90 ? -15.170 -1.369 8.504 1.00 96.50 90 THR A C 1
ATOM 678 O O . THR A 1 90 ? -14.768 -0.586 9.367 1.00 96.50 90 THR A O 1
ATOM 681 N N . TYR A 1 91 ? -15.045 -1.119 7.205 1.00 95.50 91 TYR A N 1
ATOM 682 C CA . TYR A 1 91 ? -14.583 0.152 6.665 1.00 95.50 91 TYR A CA 1
ATOM 683 C C . TYR A 1 91 ? -15.602 0.730 5.680 1.00 95.50 91 TYR A C 1
ATOM 685 O O . TYR A 1 91 ? -16.307 -0.011 4.992 1.00 95.50 91 TYR A O 1
ATOM 693 N N . ASP A 1 92 ? -15.583 2.057 5.554 1.00 95.94 92 ASP A N 1
ATOM 694 C CA . ASP A 1 92 ? -16.242 2.798 4.483 1.00 95.94 92 ASP A CA 1
ATOM 695 C C . ASP A 1 92 ? -15.194 3.590 3.694 1.00 95.94 92 ASP A C 1
ATOM 697 O O . ASP A 1 92 ? -14.380 4.315 4.275 1.00 95.94 92 ASP A O 1
ATOM 701 N N . ILE A 1 93 ? -15.250 3.511 2.367 1.00 95.75 93 ILE A N 1
ATOM 702 C CA . ILE A 1 93 ? -14.459 4.339 1.453 1.00 95.75 93 ILE A CA 1
ATOM 703 C C . ILE A 1 93 ? -15.381 5.392 0.854 1.00 95.75 93 ILE A C 1
ATOM 705 O O . ILE A 1 93 ? -16.457 5.073 0.339 1.00 95.75 93 ILE A O 1
ATOM 709 N N . ARG A 1 94 ? -14.955 6.653 0.900 1.00 95.75 94 ARG A N 1
ATOM 710 C CA . ARG A 1 94 ? -15.708 7.797 0.394 1.00 95.75 94 ARG A CA 1
ATOM 711 C C . ARG A 1 94 ? -14.940 8.573 -0.665 1.00 95.75 94 ARG A C 1
ATOM 713 O O . ARG A 1 94 ? -13.741 8.799 -0.533 1.00 95.75 94 ARG A O 1
ATOM 720 N N . GLU A 1 95 ? -15.672 9.065 -1.655 1.00 94.94 95 GLU A N 1
ATOM 721 C CA . GLU A 1 95 ? -15.189 9.996 -2.676 1.00 94.94 95 GLU A CA 1
ATOM 722 C C . GLU A 1 95 ? -16.231 11.110 -2.851 1.00 94.94 95 GLU A C 1
ATOM 724 O O . GLU A 1 95 ? -17.425 10.844 -2.995 1.00 94.94 95 GLU A O 1
ATOM 729 N N . GLY A 1 96 ? -15.813 12.376 -2.733 1.00 91.62 96 GLY A N 1
ATOM 730 C CA . GLY A 1 96 ? -16.734 13.520 -2.824 1.00 91.62 96 GLY A CA 1
ATOM 731 C C . GLY A 1 96 ? -17.893 13.482 -1.811 1.00 91.62 96 GLY A C 1
ATOM 732 O O . GLY A 1 96 ? -18.997 13.925 -2.113 1.00 91.62 96 GLY A O 1
ATOM 733 N N . GLY A 1 97 ? -17.674 12.889 -0.631 1.00 88.81 97 GLY A N 1
ATOM 734 C CA . GLY A 1 97 ? -18.688 12.739 0.422 1.00 88.81 97 GLY A CA 1
ATOM 735 C C . GLY A 1 97 ? -19.654 11.559 0.245 1.00 88.81 97 GLY A C 1
ATOM 736 O O . GLY A 1 97 ? -20.409 11.262 1.170 1.00 88.81 97 GLY A O 1
ATOM 737 N N . ARG A 1 98 ? -19.610 10.847 -0.887 1.00 94.12 98 ARG A N 1
ATOM 738 C CA . ARG A 1 98 ? -20.417 9.644 -1.137 1.00 94.12 98 ARG A CA 1
ATOM 739 C C . ARG A 1 98 ? -19.637 8.393 -0.764 1.00 94.12 98 ARG A C 1
ATOM 741 O O . ARG A 1 98 ? -18.438 8.332 -1.006 1.00 94.12 98 ARG A O 1
ATOM 748 N N . ILE A 1 99 ? -20.314 7.400 -0.192 1.00 95.81 99 ILE A N 1
ATOM 749 C CA . ILE A 1 99 ? -19.724 6.081 0.064 1.00 95.81 99 ILE A CA 1
ATOM 750 C C . ILE A 1 99 ? -19.666 5.329 -1.267 1.00 95.81 99 ILE A C 1
ATOM 752 O O . ILE A 1 99 ? -20.696 5.147 -1.910 1.00 95.81 99 ILE A O 1
ATOM 756 N N . ILE A 1 100 ? -18.465 4.926 -1.677 1.00 96.25 100 ILE A N 1
ATOM 757 C CA . ILE A 1 100 ? -18.222 4.196 -2.931 1.00 96.25 100 ILE A CA 1
ATOM 758 C C . ILE A 1 100 ? -17.958 2.707 -2.698 1.00 96.25 100 ILE A C 1
ATOM 760 O O . ILE A 1 100 ? -18.151 1.903 -3.605 1.00 96.25 100 ILE A O 1
ATOM 764 N N . ALA A 1 101 ? -17.534 2.334 -1.491 1.00 95.19 101 ALA A N 1
ATOM 765 C CA . ALA A 1 101 ? -17.342 0.947 -1.099 1.00 95.19 101 ALA A CA 1
ATOM 766 C C . ALA A 1 101 ? -17.447 0.800 0.418 1.00 95.19 101 ALA A C 1
ATOM 768 O O . ALA A 1 101 ? -17.055 1.698 1.167 1.00 95.19 101 ALA A O 1
ATOM 769 N N . THR A 1 102 ? -17.936 -0.354 0.851 1.00 95.94 102 THR A N 1
ATOM 770 C CA . THR A 1 102 ? -17.918 -0.804 2.241 1.00 95.94 102 THR A CA 1
ATOM 771 C C . THR A 1 102 ? -17.476 -2.259 2.275 1.00 95.94 102 THR A C 1
ATOM 773 O O . THR A 1 102 ? -17.645 -2.993 1.298 1.00 95.94 102 THR A O 1
ATOM 776 N N . GLY A 1 103 ? -16.885 -2.690 3.383 1.00 94.75 103 GLY A N 1
ATOM 777 C CA . GLY A 1 103 ? -16.440 -4.072 3.501 1.00 94.75 103 GLY A CA 1
ATOM 778 C C . GLY A 1 103 ? -15.933 -4.431 4.884 1.00 94.75 103 GLY A C 1
ATOM 779 O O . GLY A 1 103 ? -15.826 -3.581 5.770 1.00 94.75 103 GLY A O 1
ATOM 780 N N . LYS A 1 104 ? -15.621 -5.717 5.051 1.00 95.19 104 LYS A N 1
ATOM 781 C CA . LYS A 1 104 ? -14.938 -6.228 6.240 1.00 95.19 104 LYS A CA 1
ATOM 782 C C . LYS A 1 104 ? -13.482 -5.790 6.241 1.00 95.19 104 LYS A C 1
ATOM 784 O O . LYS A 1 104 ? -12.851 -5.739 5.186 1.00 95.19 104 LYS A O 1
ATOM 789 N N . MET A 1 105 ? -12.960 -5.484 7.419 1.00 93.06 105 MET A N 1
ATOM 790 C CA . MET A 1 105 ? -11.548 -5.165 7.576 1.00 93.06 105 MET A CA 1
ATOM 791 C C . MET A 1 105 ? -10.697 -6.428 7.674 1.00 93.06 105 MET A C 1
ATOM 793 O O . MET A 1 105 ? -11.061 -7.369 8.371 1.00 93.06 105 MET A O 1
ATOM 797 N N . ASP A 1 106 ? -9.534 -6.410 7.028 1.00 93.81 106 ASP A N 1
ATOM 798 C CA . ASP A 1 106 ? -8.478 -7.386 7.283 1.00 93.81 106 ASP A CA 1
ATOM 799 C C . ASP A 1 106 ? -7.616 -6.869 8.440 1.00 93.81 106 ASP A C 1
ATOM 801 O O . ASP A 1 106 ? -6.780 -5.977 8.259 1.00 93.81 106 ASP A O 1
ATOM 805 N N . LEU A 1 107 ? -7.920 -7.340 9.652 1.00 94.81 107 LEU A N 1
ATOM 806 C CA . LEU A 1 107 ? -7.256 -6.950 10.895 1.00 94.81 107 LEU A CA 1
ATOM 807 C C . LEU A 1 107 ? -6.263 -8.024 11.330 1.00 94.81 107 LEU A C 1
ATOM 809 O O . LEU A 1 107 ? -6.582 -9.210 11.367 1.00 94.81 107 LEU A O 1
ATOM 813 N N . ALA A 1 108 ? -5.086 -7.588 11.763 1.00 94.75 108 ALA A N 1
ATOM 814 C CA . ALA A 1 108 ? -4.067 -8.449 12.339 1.00 94.75 108 ALA A CA 1
ATOM 815 C C . ALA A 1 108 ? -3.455 -7.799 13.582 1.00 94.75 108 ALA A C 1
ATOM 817 O O . ALA A 1 108 ? -3.192 -6.596 13.609 1.00 94.75 108 ALA A O 1
ATOM 818 N N . PHE A 1 109 ? -3.184 -8.611 14.601 1.00 93.56 109 PHE A N 1
ATOM 819 C CA . PHE A 1 109 ? -2.423 -8.188 15.771 1.00 93.56 109 PHE A CA 1
ATOM 820 C C . PHE A 1 109 ? -0.939 -8.520 15.565 1.00 93.56 109 PHE A C 1
ATOM 822 O O . PHE A 1 109 ? -0.583 -9.679 15.349 1.00 93.56 109 PHE A O 1
ATOM 829 N N . ALA A 1 110 ? -0.071 -7.507 15.600 1.00 90.56 110 ALA A N 1
ATOM 830 C CA . ALA A 1 110 ? 1.373 -7.639 15.390 1.00 90.56 110 ALA A CA 1
ATOM 831 C C . ALA A 1 110 ? 2.169 -7.000 16.545 1.00 90.56 110 ALA A C 1
ATOM 833 O O . ALA A 1 110 ? 1.592 -6.464 17.486 1.00 90.56 110 ALA A O 1
ATOM 834 N N . GLN A 1 111 ? 3.509 -7.021 16.476 1.00 84.38 111 GLN A N 1
ATOM 835 C CA . GLN A 1 111 ? 4.399 -6.514 17.543 1.00 84.38 111 GLN A CA 1
ATOM 836 C C . GLN A 1 111 ? 4.161 -5.041 17.949 1.00 84.38 111 GLN A C 1
ATOM 838 O O . GLN A 1 111 ? 4.631 -4.628 19.003 1.00 84.38 111 GLN A O 1
ATOM 843 N N . GLY A 1 112 ? 3.431 -4.257 17.148 1.00 83.25 112 GLY A N 1
ATOM 844 C CA . GLY A 1 112 ? 3.052 -2.869 17.445 1.00 83.25 112 GLY A CA 1
ATOM 845 C C . GLY A 1 112 ? 1.580 -2.663 17.826 1.00 83.25 112 GLY A C 1
ATOM 846 O O . GLY A 1 112 ? 1.136 -1.520 17.874 1.00 83.25 112 GLY A O 1
ATOM 847 N N . GLY A 1 113 ? 0.815 -3.736 18.052 1.00 94.44 113 GLY A N 1
ATOM 848 C CA . GLY A 1 113 ? -0.627 -3.693 18.298 1.00 94.44 113 GLY A CA 1
ATOM 849 C C . GLY A 1 113 ? -1.456 -4.056 17.065 1.00 94.44 113 GLY A C 1
ATOM 850 O O . GLY A 1 113 ? -0.991 -4.756 16.162 1.00 94.44 113 GLY A O 1
ATOM 851 N N . TRP A 1 114 ? -2.705 -3.593 17.040 1.00 96.12 114 TRP A N 1
ATOM 852 C CA . TRP A 1 114 ? -3.622 -3.849 15.934 1.00 96.12 114 TRP A CA 1
ATOM 853 C C . TRP A 1 114 ? -3.247 -3.057 14.685 1.00 96.12 114 TRP A C 1
ATOM 855 O O . TRP A 1 114 ? -2.991 -1.852 14.728 1.00 96.12 114 TRP A O 1
ATOM 865 N N . GLN A 1 115 ? -3.272 -3.751 13.556 1.00 95.75 115 GLN A N 1
ATOM 866 C CA . GLN A 1 115 ? -3.063 -3.194 12.231 1.00 95.75 115 GLN A CA 1
ATOM 867 C C . GLN A 1 115 ? -4.187 -3.650 11.314 1.00 95.75 115 GLN A C 1
ATOM 869 O O . GLN A 1 115 ? -4.710 -4.752 11.475 1.00 95.75 115 GLN A O 1
ATOM 874 N N . CYS A 1 116 ? -4.521 -2.836 10.321 1.00 93.88 116 CYS A N 1
ATOM 875 C CA . CYS A 1 116 ? -5.392 -3.252 9.235 1.00 93.88 116 CYS A CA 1
ATOM 876 C C . CYS A 1 116 ? -4.754 -3.046 7.871 1.00 93.88 116 CYS A C 1
ATOM 878 O O . CYS A 1 116 ? -4.025 -2.075 7.656 1.00 93.88 116 CYS A O 1
ATOM 880 N N . ALA A 1 117 ? -5.050 -3.951 6.943 1.00 92.88 117 ALA A N 1
ATOM 881 C CA . ALA A 1 117 ? -4.760 -3.753 5.534 1.00 92.88 117 ALA A CA 1
ATOM 882 C C . ALA A 1 117 ? -5.957 -3.080 4.856 1.00 92.88 117 ALA A C 1
ATOM 884 O O . ALA A 1 117 ? -7.109 -3.496 5.007 1.00 92.88 117 ALA A O 1
ATOM 885 N N . LEU A 1 118 ? -5.683 -2.017 4.107 1.00 92.00 118 LEU A N 1
ATOM 886 C CA . LEU A 1 118 ? -6.680 -1.396 3.249 1.00 92.00 118 LEU A CA 1
ATOM 887 C C . LEU A 1 118 ? -6.820 -2.193 1.946 1.00 92.00 118 LEU A C 1
ATOM 889 O O . LEU A 1 118 ? -5.819 -2.687 1.424 1.00 92.00 118 LEU A O 1
ATOM 893 N N . PRO A 1 119 ? -8.033 -2.303 1.378 1.00 90.50 119 PRO A N 1
ATOM 894 C CA . PRO A 1 119 ? -8.225 -3.029 0.132 1.00 90.50 119 PRO A CA 1
ATOM 895 C C . PRO A 1 119 ? -7.525 -2.306 -1.024 1.00 90.50 119 PRO A C 1
ATOM 897 O O . PRO A 1 119 ? -7.485 -1.075 -1.081 1.00 90.50 119 PRO A O 1
ATOM 900 N N . SER A 1 120 ? -7.055 -3.068 -2.013 1.00 87.06 120 SER A N 1
ATOM 901 C CA . SER A 1 120 ? -6.322 -2.556 -3.184 1.00 87.06 120 SER A CA 1
ATOM 902 C C . SER A 1 120 ? -7.120 -1.584 -4.067 1.00 87.06 120 SER A C 1
ATOM 904 O O . SER A 1 120 ? -6.571 -0.981 -4.986 1.00 87.06 120 SER A O 1
ATOM 906 N N . THR A 1 121 ? -8.424 -1.444 -3.825 1.00 87.50 121 THR A N 1
ATOM 907 C CA . THR A 1 121 ? -9.318 -0.490 -4.494 1.00 87.50 121 THR A CA 1
ATOM 908 C C . THR A 1 121 ? -9.189 0.937 -3.951 1.00 87.50 121 THR A C 1
ATOM 910 O O . THR A 1 121 ? -9.687 1.878 -4.574 1.00 87.50 121 THR A O 1
ATOM 913 N N . VAL A 1 122 ? -8.526 1.122 -2.805 1.00 89.69 122 VAL A N 1
ATOM 914 C CA . VAL A 1 122 ? -8.275 2.435 -2.206 1.00 89.69 122 VAL A CA 1
ATOM 915 C C . VAL A 1 122 ? -7.307 3.249 -3.066 1.00 89.69 122 VAL A C 1
ATOM 917 O O . VAL A 1 122 ? -6.216 2.801 -3.407 1.00 89.69 122 VAL A O 1
ATOM 920 N N . ARG A 1 123 ? -7.696 4.490 -3.376 1.00 88.56 123 ARG A N 1
ATOM 921 C CA . ARG A 1 123 ? -6.874 5.487 -4.071 1.00 88.56 123 ARG A CA 1
ATOM 922 C C . ARG A 1 123 ? -6.503 6.620 -3.125 1.00 88.56 123 ARG A C 1
ATOM 924 O O . ARG A 1 123 ? -7.199 6.862 -2.144 1.00 88.56 123 ARG A O 1
ATOM 931 N N . LEU A 1 124 ? -5.445 7.360 -3.460 1.00 86.94 124 LEU A N 1
ATOM 932 C CA . LEU A 1 124 ? -4.904 8.450 -2.632 1.00 86.94 124 LEU A CA 1
ATOM 933 C C . LEU A 1 124 ? -5.910 9.572 -2.321 1.00 86.94 124 LEU A C 1
ATOM 935 O O . LEU A 1 124 ? -5.781 10.230 -1.294 1.00 86.94 124 LEU A O 1
ATOM 939 N N . ASN A 1 125 ? -6.906 9.785 -3.184 1.00 88.69 125 ASN A N 1
ATOM 940 C CA . ASN A 1 125 ? -7.950 10.798 -3.019 1.00 88.69 125 ASN A CA 1
ATOM 941 C C . ASN A 1 125 ? -9.181 10.298 -2.238 1.00 88.69 125 ASN A C 1
ATOM 943 O O . ASN A 1 125 ? -10.114 11.072 -2.026 1.00 88.69 125 ASN A O 1
ATOM 947 N N . HIS A 1 126 ? -9.218 9.027 -1.832 1.00 93.56 126 HIS A N 1
ATOM 948 C CA . HIS A 1 126 ? -10.337 8.480 -1.073 1.00 93.56 126 HIS A CA 1
ATOM 949 C C . HIS A 1 126 ? -10.228 8.827 0.414 1.00 93.56 126 HIS A C 1
ATOM 951 O O . HIS A 1 126 ? -9.142 8.839 0.989 1.00 93.56 126 HIS A O 1
ATOM 957 N N . ILE A 1 127 ? -11.374 9.050 1.050 1.00 95.12 127 ILE A N 1
ATOM 958 C CA . ILE A 1 127 ? -11.485 9.232 2.497 1.00 95.12 127 ILE A CA 1
ATOM 959 C C . ILE A 1 127 ? -11.956 7.917 3.107 1.00 95.12 127 ILE A C 1
ATOM 961 O O . ILE A 1 127 ? -12.968 7.361 2.685 1.00 95.12 127 ILE A O 1
ATOM 965 N N . ILE A 1 128 ? -11.248 7.438 4.119 1.00 95.44 128 ILE A N 1
ATOM 966 C CA . ILE A 1 128 ? -11.499 6.150 4.760 1.00 95.44 128 ILE A CA 1
ATOM 967 C C . ILE A 1 128 ? -12.056 6.395 6.153 1.00 95.44 128 ILE A C 1
ATOM 969 O O . ILE A 1 128 ? -11.528 7.223 6.893 1.00 95.44 128 ILE A O 1
ATOM 973 N N . ARG A 1 129 ? -13.103 5.660 6.525 1.00 95.31 129 ARG A N 1
ATOM 974 C CA . ARG A 1 129 ? -13.618 5.597 7.896 1.00 95.31 129 ARG A CA 1
ATOM 975 C C . ARG A 1 129 ? -13.595 4.152 8.368 1.00 95.31 129 ARG A C 1
ATOM 977 O O . ARG A 1 129 ? -14.014 3.271 7.624 1.00 95.31 129 ARG A O 1
ATOM 984 N N . LEU A 1 130 ? -13.127 3.926 9.591 1.00 95.75 130 LEU A N 1
ATOM 985 C CA . LEU A 1 130 ? -13.107 2.598 10.205 1.00 95.75 130 LEU A CA 1
ATOM 986 C C . LEU A 1 130 ? -14.141 2.543 11.321 1.00 95.75 130 LEU A C 1
ATOM 988 O O . LEU A 1 130 ? -14.241 3.473 12.127 1.00 95.75 130 LEU A O 1
ATOM 992 N N . ASN A 1 131 ? -14.882 1.444 11.359 1.00 95.69 131 ASN A N 1
ATOM 993 C CA . ASN A 1 131 ? -15.825 1.119 12.414 1.00 95.69 131 ASN A CA 1
ATOM 994 C C . ASN A 1 131 ? -15.299 -0.131 13.114 1.00 95.69 131 ASN A C 1
ATOM 996 O O . ASN A 1 131 ? -15.355 -1.236 12.573 1.00 95.69 131 ASN A O 1
ATOM 1000 N N . LEU A 1 132 ? -14.743 0.071 14.302 1.00 97.06 132 LEU A N 1
ATOM 1001 C CA . LEU A 1 132 ? -14.079 -0.970 15.068 1.00 97.06 132 LEU A CA 1
ATOM 1002 C C . LEU A 1 132 ? -1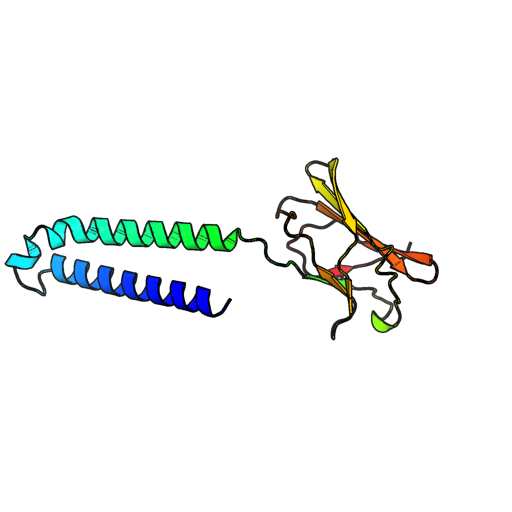4.974 -1.361 16.245 1.00 97.06 132 LEU A C 1
ATOM 1004 O O . LEU A 1 132 ? -15.556 -0.500 16.911 1.00 97.06 132 LEU A O 1
ATOM 1008 N N . ILE A 1 133 ? -15.106 -2.659 16.489 1.00 97.19 133 ILE A N 1
ATOM 1009 C CA . ILE A 1 133 ? -15.964 -3.217 17.536 1.00 97.19 133 ILE A CA 1
ATOM 1010 C C . ILE A 1 133 ? -15.138 -4.252 18.297 1.00 97.19 133 ILE A C 1
ATOM 1012 O O . ILE A 1 133 ? -14.467 -5.069 17.678 1.00 97.19 133 ILE A O 1
ATOM 1016 N N . GLU A 1 134 ? -15.153 -4.199 19.624 1.00 96.69 134 GLU A N 1
ATOM 1017 C CA . GLU A 1 134 ? -14.597 -5.238 20.492 1.00 96.69 134 GLU A CA 1
ATOM 1018 C C . GLU A 1 134 ? -15.596 -6.387 20.682 1.00 96.69 134 GLU A C 1
ATOM 1020 O O . GLU A 1 134 ? -16.810 -6.187 20.603 1.00 96.69 134 GLU A O 1
ATOM 1025 N N . ARG A 1 135 ? -15.114 -7.584 21.037 1.00 95.94 135 ARG A N 1
ATOM 1026 C CA . ARG A 1 135 ? -15.987 -8.749 21.302 1.00 95.94 135 ARG A CA 1
ATOM 1027 C C . ARG A 1 135 ? -16.981 -8.540 22.448 1.00 95.94 135 ARG A C 1
ATOM 1029 O O . ARG A 1 135 ? -18.026 -9.181 22.490 1.00 95.94 135 ARG A O 1
ATOM 1036 N N . ASN A 1 136 ? -16.674 -7.634 23.374 1.00 95.19 136 ASN A N 1
ATOM 1037 C CA . ASN A 1 136 ? -17.568 -7.227 24.464 1.00 95.19 136 ASN A CA 1
ATOM 1038 C C . ASN A 1 136 ? -18.650 -6.211 24.021 1.00 95.19 136 ASN A C 1
ATOM 1040 O O . ASN A 1 136 ? -19.448 -5.768 24.846 1.00 95.19 136 ASN A O 1
ATOM 1044 N N . GLY A 1 137 ? -18.676 -5.824 22.740 1.00 94.75 137 GLY A N 1
ATOM 1045 C CA . GLY A 1 137 ? -19.610 -4.856 22.164 1.00 94.75 137 GLY A CA 1
ATOM 1046 C C . GLY A 1 137 ? -19.161 -3.393 22.242 1.00 94.75 137 GLY A C 1
ATOM 1047 O O . GLY A 1 137 ? -19.862 -2.522 21.717 1.00 94.75 137 GLY A O 1
ATOM 1048 N N . GLN A 1 138 ? -18.011 -3.098 22.857 1.00 95.88 138 GLN A N 1
ATOM 1049 C CA . GLN A 1 138 ? -17.451 -1.750 22.928 1.00 95.88 138 GLN A CA 1
ATOM 1050 C C . GLN A 1 138 ? -17.063 -1.258 21.531 1.00 95.88 138 GLN A C 1
ATOM 1052 O O . GLN A 1 138 ? -16.451 -1.981 20.747 1.00 95.88 138 GLN A O 1
ATOM 1057 N N . LYS A 1 139 ? -17.412 -0.011 21.206 1.00 96.50 139 LYS A N 1
ATOM 1058 C CA . LYS A 1 139 ? -17.173 0.559 19.876 1.00 96.50 139 LYS A CA 1
ATOM 1059 C C . LYS A 1 139 ? -16.046 1.576 19.913 1.00 96.50 139 LYS A C 1
ATOM 1061 O O . LYS A 1 139 ? -15.954 2.398 20.825 1.00 96.50 139 LYS A O 1
ATOM 1066 N N . TRP A 1 140 ? -15.234 1.547 18.869 1.00 95.62 140 TRP A N 1
ATOM 1067 C CA . TRP A 1 140 ? -14.170 2.504 18.633 1.00 95.62 140 TRP A CA 1
ATOM 1068 C C . TRP A 1 140 ? -14.380 3.180 17.289 1.00 95.62 140 TRP A C 1
ATOM 1070 O O . TRP A 1 140 ? -14.646 2.541 16.268 1.00 95.62 140 TRP A O 1
ATOM 1080 N N . GLU A 1 141 ? -14.250 4.498 17.295 1.00 91.19 141 GLU A N 1
ATOM 1081 C CA . GLU A 1 141 ? -14.371 5.326 16.111 1.00 91.19 141 GLU A CA 1
ATOM 1082 C C . GLU A 1 141 ? -13.006 5.899 15.733 1.00 91.19 141 GLU A C 1
ATOM 1084 O O . GLU A 1 141 ? -12.311 6.515 16.545 1.00 91.19 141 GLU A O 1
ATOM 1089 N N . VAL A 1 142 ? -12.630 5.707 14.471 1.00 95.25 142 VAL A N 1
ATOM 1090 C CA . VAL A 1 142 ? -11.448 6.327 13.874 1.00 95.25 142 VAL A CA 1
ATOM 1091 C C . VAL A 1 142 ? -11.909 7.496 13.015 1.00 95.25 142 VAL A C 1
ATOM 1093 O O . VAL A 1 142 ? -12.803 7.350 12.174 1.00 95.25 142 VAL A O 1
ATOM 1096 N N . LYS A 1 143 ? -11.309 8.675 13.222 1.00 94.69 143 LYS A N 1
ATOM 1097 C CA . LYS A 1 143 ? -11.630 9.859 12.413 1.00 94.69 143 LYS A CA 1
ATOM 1098 C C . LYS A 1 143 ? -11.337 9.584 10.934 1.00 94.69 143 LYS A C 1
ATOM 1100 O O . LYS A 1 143 ? -10.362 8.897 10.644 1.00 94.69 143 LYS A O 1
ATOM 1105 N N . PRO A 1 144 ? -12.129 10.139 10.000 1.00 95.00 144 PRO A N 1
ATOM 1106 C CA . PRO A 1 144 ? -11.874 9.945 8.583 1.00 95.00 144 PRO A CA 1
ATOM 1107 C C . PRO A 1 144 ? -10.467 10.405 8.185 1.00 95.00 144 PRO A C 1
ATOM 1109 O O . PRO A 1 144 ? -10.038 11.486 8.591 1.00 95.00 144 PRO A O 1
ATOM 1112 N N . PHE A 1 145 ? -9.767 9.604 7.385 1.00 95.00 145 PHE A N 1
ATOM 1113 C CA . PHE A 1 145 ? -8.379 9.867 7.001 1.00 95.00 145 PHE A CA 1
ATOM 1114 C C . PHE A 1 145 ? -8.099 9.488 5.544 1.00 95.00 145 PHE A C 1
ATOM 1116 O O . PHE A 1 145 ? -8.873 8.771 4.910 1.00 95.00 145 PHE A O 1
ATOM 1123 N N . TYR A 1 146 ? -6.980 9.988 5.017 1.00 92.19 146 TYR A N 1
ATOM 1124 C CA . TYR A 1 146 ? -6.470 9.626 3.695 1.00 92.19 146 TYR A CA 1
ATOM 1125 C C . TYR A 1 146 ? -5.460 8.475 3.797 1.00 92.19 146 TYR A C 1
ATOM 1127 O O . TYR A 1 146 ? -4.731 8.401 4.788 1.00 92.19 146 TYR A O 1
ATOM 1135 N N . PRO A 1 147 ? -5.312 7.634 2.759 1.00 87.62 147 PRO A N 1
ATOM 1136 C CA . PRO A 1 147 ? -4.507 6.408 2.813 1.00 87.62 147 PRO A CA 1
ATOM 1137 C C . PRO A 1 147 ? -3.010 6.619 3.089 1.00 87.62 147 PRO A C 1
ATOM 1139 O O . PRO A 1 147 ? -2.292 5.668 3.361 1.00 87.62 147 PRO A O 1
ATOM 1142 N N . LEU A 1 148 ? -2.516 7.856 3.015 1.00 82.81 148 LEU A N 1
ATOM 1143 C CA . LEU A 1 148 ? -1.118 8.194 3.292 1.00 82.81 148 LEU A CA 1
ATOM 1144 C C . LEU A 1 148 ? -0.768 8.153 4.788 1.00 82.81 148 LEU A C 1
ATOM 1146 O O . LEU A 1 148 ? 0.409 8.152 5.145 1.00 82.81 148 LEU A O 1
ATOM 1150 N N . ALA A 1 149 ? -1.768 8.148 5.670 1.00 78.94 149 ALA A N 1
ATOM 1151 C CA . ALA A 1 149 ? -1.553 8.224 7.104 1.00 78.94 149 ALA A CA 1
ATOM 1152 C C . ALA A 1 149 ? -1.517 6.822 7.741 1.00 78.94 149 ALA A C 1
ATOM 1154 O O . ALA A 1 149 ? -2.544 6.172 7.933 1.00 78.94 149 ALA A O 1
ATOM 1155 N N . ILE A 1 150 ? -0.305 6.389 8.095 1.00 86.88 150 ILE A N 1
ATOM 1156 C CA . ILE A 1 150 ? 0.024 5.028 8.554 1.00 86.88 150 ILE A CA 1
ATOM 1157 C C . ILE A 1 150 ? -0.379 4.706 9.998 1.00 86.88 150 ILE A C 1
ATOM 1159 O O . ILE A 1 150 ? -0.370 3.538 10.371 1.00 86.88 150 ILE A O 1
ATOM 1163 N N . THR A 1 151 ? -0.724 5.704 10.812 1.00 93.38 151 THR A N 1
ATOM 1164 C CA . THR A 1 151 ? -1.167 5.503 12.200 1.00 93.38 151 THR A CA 1
ATOM 1165 C C . THR A 1 151 ? -2.404 6.342 12.457 1.00 93.38 151 THR A C 1
ATOM 1167 O O . THR A 1 151 ? -2.393 7.547 12.206 1.00 93.38 151 THR A O 1
ATOM 1170 N N . GLN A 1 152 ? -3.460 5.710 12.961 1.00 95.50 152 GLN A N 1
ATOM 1171 C CA . GLN A 1 152 ? -4.735 6.355 13.240 1.00 95.50 152 GLN A CA 1
ATOM 1172 C C . GLN A 1 152 ? -5.144 6.156 14.687 1.00 95.50 152 GLN A C 1
ATOM 1174 O O . GLN A 1 152 ? -5.092 5.045 15.210 1.00 95.50 152 GLN A O 1
ATOM 1179 N N . LYS A 1 153 ? -5.605 7.238 15.315 1.00 95.06 153 LYS A N 1
ATOM 1180 C CA . LYS A 1 153 ? -6.105 7.191 16.683 1.00 95.06 153 LYS A CA 1
ATOM 1181 C C . LYS A 1 153 ? -7.555 6.716 16.705 1.00 95.06 153 LYS A C 1
ATOM 1183 O O . LYS A 1 153 ? -8.429 7.360 16.120 1.00 95.06 153 LYS A O 1
ATOM 1188 N N . ALA A 1 154 ? -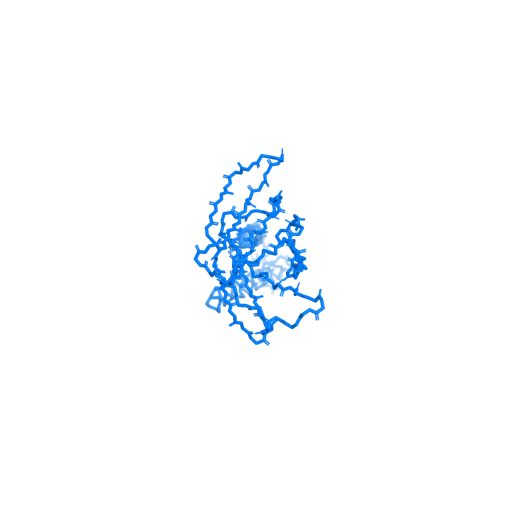7.794 5.618 17.405 1.00 94.69 154 ALA A N 1
ATOM 1189 C CA . ALA A 1 154 ? -9.110 5.100 17.720 1.00 94.69 154 ALA A CA 1
ATOM 1190 C C . ALA A 1 154 ? -9.605 5.734 19.025 1.00 94.69 154 ALA A C 1
ATOM 1192 O O . ALA A 1 154 ? -8.904 5.753 20.037 1.00 94.69 154 ALA A O 1
ATOM 1193 N N . VAL A 1 155 ? -10.817 6.282 19.000 1.00 93.62 155 VAL A N 1
ATOM 1194 C CA . VAL A 1 155 ? -11.443 6.917 20.162 1.00 93.62 155 VAL A CA 1
ATOM 1195 C C . VAL A 1 155 ? -12.678 6.120 20.546 1.00 93.62 155 VAL A C 1
ATOM 1197 O O . VAL A 1 155 ? -13.489 5.767 19.693 1.00 93.62 155 VAL A O 1
ATOM 1200 N N . MET A 1 156 ? -12.798 5.809 21.831 1.00 90.62 156 MET A N 1
ATOM 1201 C CA . MET A 1 156 ? -13.937 5.079 22.374 1.00 90.62 156 MET A CA 1
ATOM 1202 C C . MET A 1 156 ? -15.211 5.916 22.234 1.00 90.62 156 MET A C 1
ATOM 1204 O O . MET A 1 156 ? -15.185 7.121 22.502 1.00 90.62 156 MET A O 1
ATOM 1208 N N . ARG A 1 157 ? -16.298 5.277 21.796 1.00 84.81 157 ARG A N 1
ATOM 1209 C CA . ARG A 1 157 ? -17.608 5.908 21.622 1.00 84.81 157 ARG A CA 1
ATOM 1210 C C . ARG A 1 157 ? -18.604 5.455 22.679 1.00 84.81 157 ARG A C 1
ATOM 1212 O O . ARG A 1 157 ? -18.564 4.260 23.042 1.00 84.81 157 ARG A O 1
#